Protein AF-A0A7J4V210-F1 (afdb_monomer)

pLDDT: mean 88.78, std 9.54, range [48.25, 96.31]

Foldseek 3Di:
DVVCCCVPQVDDDPPDDDDPVRNVLSVLVVCLVDDPVVPVPDDPVCCCVRRPVNPDD

Secondary structure (DSSP, 8-state):
-HHHIIIIII---TT----HHHHHHHHHHHHTTS-GGG-TTS-HHHHHHH-TTTS--

Sequence (57 aa):
FAAAFEDRFVRQSKDEDRTIQQTLDLGWELLSALPVDALTKIDRKFIEKYHPMNRKK

Mean predicted aligned error: 4.16 Å

Structure (mmCIF, N/CA/C/O backbone):
data_AF-A0A7J4V210-F1
#
_entry.id   AF-A0A7J4V210-F1
#
loop_
_atom_site.group_PDB
_atom_site.id
_atom_site.type_symbol
_atom_site.label_atom_id
_atom_site.label_alt_id
_atom_site.label_comp_id
_atom_site.label_asym_id
_atom_site.label_entity_id
_atom_site.label_seq_id
_atom_site.pdbx_PDB_ins_code
_atom_site.Cartn_x
_atom_site.Cartn_y
_atom_site.Cartn_z
_atom_site.occupancy
_atom_site.B_iso_or_equiv
_atom_site.auth_seq_id
_atom_site.auth_comp_id
_atom_site.auth_asym_id
_atom_site.auth_atom_id
_atom_site.pdbx_PDB_model_num
ATOM 1 N N . PHE A 1 1 ? -3.984 -7.978 -8.413 1.00 81.44 1 PHE A N 1
ATOM 2 C CA . PHE A 1 1 ? -3.878 -6.660 -7.757 1.00 81.44 1 PHE A CA 1
ATOM 3 C C . PHE A 1 1 ? -5.212 -6.211 -7.165 1.00 81.44 1 PHE A C 1
ATOM 5 O O . PHE A 1 1 ? -5.299 -6.209 -5.951 1.00 81.44 1 PHE A O 1
ATOM 12 N N . ALA A 1 2 ? -6.255 -5.926 -7.964 1.00 89.31 2 ALA A N 1
ATOM 13 C CA . ALA A 1 2 ? -7.537 -5.389 -7.467 1.00 89.31 2 ALA A CA 1
ATOM 14 C C . ALA A 1 2 ? -8.177 -6.207 -6.324 1.00 89.31 2 ALA A C 1
ATOM 16 O O . ALA A 1 2 ? -8.387 -5.668 -5.245 1.00 89.31 2 ALA A O 1
ATOM 17 N N . ALA A 1 3 ? -8.363 -7.520 -6.504 1.00 91.62 3 ALA A N 1
ATOM 18 C CA . ALA A 1 3 ? -8.918 -8.382 -5.452 1.00 91.62 3 ALA A CA 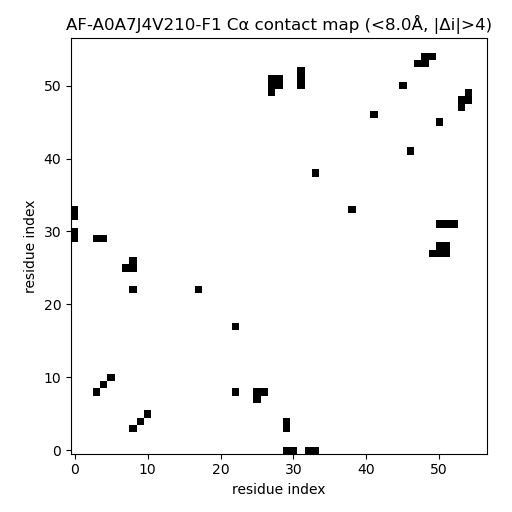1
ATOM 19 C C . ALA A 1 3 ? -8.074 -8.377 -4.160 1.00 91.62 3 ALA A C 1
ATOM 21 O O . ALA A 1 3 ? -8.606 -8.302 -3.059 1.00 91.62 3 ALA A O 1
ATOM 22 N N . ALA A 1 4 ? -6.743 -8.400 -4.289 1.00 91.56 4 ALA A N 1
ATOM 23 C CA . ALA A 1 4 ? -5.839 -8.343 -3.139 1.00 91.56 4 ALA A CA 1
ATOM 24 C C . ALA A 1 4 ? -5.835 -6.961 -2.461 1.00 91.56 4 ALA A C 1
ATOM 26 O O . ALA A 1 4 ? -5.632 -6.872 -1.256 1.00 91.56 4 ALA A O 1
ATOM 27 N N . PHE A 1 5 ? -6.057 -5.887 -3.221 1.00 93.62 5 PHE A N 1
ATOM 28 C CA . PHE A 1 5 ? -6.179 -4.533 -2.689 1.00 93.62 5 PHE A CA 1
ATOM 29 C C . PHE A 1 5 ? -7.458 -4.376 -1.863 1.00 93.62 5 PHE A C 1
ATOM 31 O O . PHE A 1 5 ? -7.397 -3.903 -0.732 1.00 93.62 5 PHE A O 1
ATOM 38 N N . GLU A 1 6 ? -8.596 -4.831 -2.381 1.00 94.19 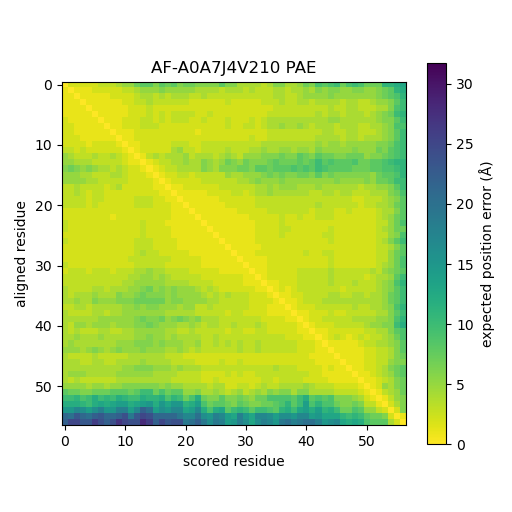6 GLU A N 1
ATOM 39 C CA . GLU A 1 6 ? -9.859 -4.803 -1.639 1.00 94.19 6 GLU A CA 1
ATOM 40 C C . GLU A 1 6 ? -9.774 -5.631 -0.355 1.00 94.19 6 GLU A C 1
ATOM 42 O O . GLU A 1 6 ? -10.171 -5.167 0.713 1.00 94.19 6 GLU A O 1
ATOM 47 N N . ASP A 1 7 ? -9.199 -6.829 -0.443 1.00 94.00 7 ASP A N 1
ATOM 48 C CA . ASP A 1 7 ? -9.186 -7.764 0.676 1.00 94.00 7 ASP A CA 1
ATOM 49 C C . ASP A 1 7 ? -8.130 -7.459 1.744 1.00 94.00 7 ASP A C 1
ATOM 51 O O . ASP A 1 7 ? -8.351 -7.751 2.914 1.00 94.00 7 ASP A O 1
ATOM 55 N N . ARG A 1 8 ? -6.988 -6.869 1.370 1.00 91.88 8 ARG A N 1
ATOM 56 C CA . ARG A 1 8 ? -5.896 -6.592 2.320 1.00 91.88 8 ARG A CA 1
ATOM 57 C C . ARG A 1 8 ? -5.807 -5.119 2.694 1.00 91.88 8 ARG A C 1
ATOM 59 O O . ARG A 1 8 ? -5.606 -4.791 3.859 1.00 91.88 8 ARG A O 1
ATOM 66 N N . PHE A 1 9 ? -5.922 -4.215 1.723 1.00 93.44 9 PHE A N 1
ATOM 67 C CA . PHE A 1 9 ? -5.721 -2.785 1.963 1.00 93.44 9 PHE A CA 1
ATOM 68 C C . PHE A 1 9 ? -6.983 -2.109 2.487 1.00 93.44 9 PHE A C 1
ATOM 70 O O . PHE A 1 9 ? -6.916 -1.419 3.507 1.00 93.44 9 PHE A O 1
ATOM 77 N N . VAL A 1 10 ? -8.110 -2.321 1.800 1.00 93.94 10 VAL A N 1
ATOM 78 C CA . VAL A 1 10 ? -9.393 -1.674 2.111 1.00 93.94 10 VAL A CA 1
ATOM 79 C C . VAL A 1 10 ? -10.095 -2.367 3.272 1.00 93.94 10 VAL A C 1
ATOM 81 O O . VAL A 1 10 ? -10.548 -1.694 4.195 1.00 93.94 10 VAL A O 1
ATOM 84 N N . ARG A 1 11 ? -10.180 -3.703 3.250 1.00 94.19 11 ARG A N 1
ATOM 85 C CA . ARG A 1 11 ? -10.768 -4.461 4.354 1.00 94.19 11 ARG A CA 1
ATOM 86 C C . ARG A 1 11 ? -9.886 -4.321 5.595 1.00 94.19 11 ARG A C 1
ATOM 88 O O . ARG A 1 11 ? -8.720 -4.707 5.591 1.00 94.19 11 ARG A O 1
ATOM 95 N N . GLN A 1 12 ? -10.482 -3.780 6.648 1.00 92.88 12 GLN A N 1
ATOM 96 C CA . GLN A 1 12 ? -9.915 -3.655 7.987 1.00 92.88 12 GLN A CA 1
ATOM 97 C C . GLN A 1 12 ? -10.899 -4.246 8.989 1.00 92.88 12 GLN A C 1
ATOM 99 O O . GLN A 1 12 ? -12.116 -4.129 8.803 1.00 92.88 12 GLN A O 1
ATOM 104 N N . SER A 1 13 ? -10.389 -4.906 10.028 1.00 92.12 13 SER A N 1
ATOM 105 C CA . SER A 1 13 ? -11.239 -5.325 11.145 1.00 92.12 13 SER A CA 1
ATOM 106 C C . SER A 1 13 ? -11.721 -4.106 11.934 1.00 92.12 13 SER A C 1
ATOM 108 O O . SER A 1 13 ? -11.105 -3.045 11.905 1.00 92.12 13 SER A O 1
ATOM 110 N N . LYS A 1 14 ? -12.819 -4.258 12.679 1.00 91.38 14 LYS A N 1
ATOM 111 C CA . LYS A 1 14 ? -13.366 -3.176 13.515 1.00 91.38 14 LYS A CA 1
ATOM 112 C C . LYS A 1 14 ? -12.393 -2.708 14.601 1.00 91.38 14 LYS A C 1
ATOM 114 O O . LYS A 1 14 ? -12.447 -1.548 14.987 1.00 91.38 14 LYS A O 1
ATOM 119 N N . ASP A 1 15 ? -11.522 -3.605 15.048 1.00 94.56 15 ASP A N 1
ATOM 120 C CA . ASP A 1 15 ? -10.543 -3.369 16.113 1.00 94.56 15 ASP A CA 1
ATOM 121 C C . ASP A 1 15 ? -9.114 -3.195 15.562 1.00 94.56 15 ASP A C 1
ATOM 123 O O . ASP A 1 15 ? -8.136 -3.258 16.305 1.00 94.56 15 ASP A O 1
ATOM 127 N N . GLU A 1 16 ? -8.970 -3.037 14.244 1.00 92.06 16 GLU A N 1
ATOM 128 C CA . GLU A 1 16 ? -7.674 -2.885 13.593 1.00 92.06 16 GLU A CA 1
ATOM 129 C C . GLU A 1 16 ? -7.296 -1.407 13.499 1.00 92.06 16 GLU A C 1
ATOM 131 O O . GLU A 1 16 ? -7.808 -0.674 12.657 1.00 92.06 16 GLU A O 1
ATOM 136 N N . ASP A 1 17 ? -6.368 -0.979 14.353 1.00 92.88 17 ASP A N 1
ATOM 137 C CA . ASP A 1 17 ? -5.776 0.355 14.283 1.00 92.88 17 ASP A CA 1
ATOM 138 C C . ASP A 1 17 ? -4.398 0.275 13.618 1.00 92.88 17 ASP A C 1
ATOM 140 O O . ASP A 1 17 ? -3.404 -0.146 14.221 1.00 92.88 17 ASP A O 1
ATOM 144 N N . ARG A 1 18 ? -4.346 0.619 12.327 1.00 94.00 18 ARG A N 1
ATOM 145 C CA . ARG A 1 18 ? -3.089 0.657 11.579 1.00 94.00 18 ARG A CA 1
ATOM 146 C C . ARG A 1 18 ? -2.470 2.036 11.667 1.00 94.00 18 ARG A C 1
ATOM 148 O O . ARG A 1 18 ? -3.054 3.038 11.258 1.00 94.00 18 ARG A O 1
ATOM 155 N N . THR A 1 19 ? -1.192 2.063 12.007 1.00 96.31 19 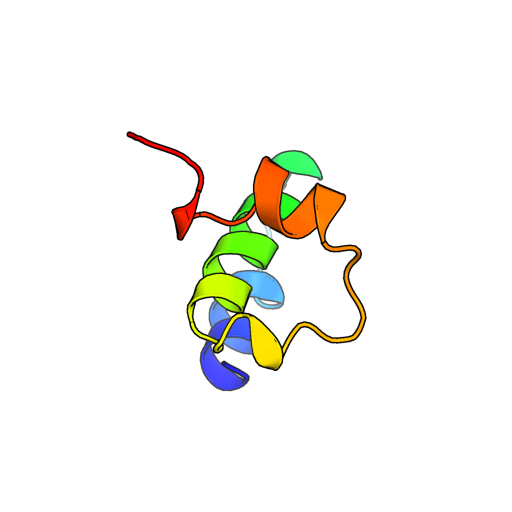THR A N 1
ATOM 156 C CA . THR A 1 19 ? -0.374 3.250 11.774 1.00 96.31 19 THR A CA 1
ATOM 157 C C . THR A 1 19 ? -0.249 3.543 10.274 1.00 96.31 19 THR A C 1
ATOM 159 O O . THR A 1 19 ? -0.350 2.657 9.413 1.00 96.31 19 THR A O 1
ATOM 162 N N . ILE A 1 20 ? 0.051 4.801 9.943 1.00 94.69 20 ILE A N 1
ATOM 163 C CA . ILE A 1 20 ? 0.319 5.195 8.556 1.00 94.69 20 ILE A CA 1
ATOM 164 C C . ILE A 1 20 ? 1.486 4.401 7.952 1.00 94.69 20 ILE A C 1
ATOM 166 O O . ILE A 1 20 ? 1.434 4.033 6.782 1.00 94.69 20 ILE A O 1
ATOM 170 N N . GLN A 1 21 ? 2.498 4.064 8.758 1.00 94.25 21 GLN A N 1
ATOM 171 C CA . GLN A 1 21 ? 3.655 3.286 8.322 1.00 94.25 21 GLN A CA 1
ATOM 172 C C . GLN A 1 21 ? 3.241 1.880 7.867 1.00 94.25 21 GLN A C 1
ATOM 174 O O . GLN A 1 21 ? 3.567 1.484 6.753 1.00 94.25 21 GLN A O 1
ATOM 179 N N . GLN A 1 22 ? 2.443 1.173 8.675 1.00 93.81 22 GLN A N 1
ATOM 180 C CA . GLN A 1 22 ? 1.922 -0.157 8.332 1.00 93.81 22 GLN A CA 1
ATOM 181 C C . GLN A 1 22 ? 1.058 -0.124 7.068 1.00 93.81 22 GLN A C 1
ATOM 183 O O . GLN A 1 22 ? 1.149 -1.012 6.223 1.00 93.81 22 GLN A O 1
ATOM 188 N N . THR A 1 23 ? 0.237 0.917 6.916 1.00 94.94 23 THR A N 1
ATOM 189 C CA . THR A 1 23 ? -0.597 1.090 5.721 1.00 94.94 23 THR A CA 1
ATOM 190 C C . THR A 1 23 ? 0.258 1.306 4.471 1.00 94.94 23 THR A C 1
ATOM 192 O O . THR A 1 23 ? -0.004 0.701 3.432 1.00 94.94 23 THR A O 1
ATOM 195 N N . LEU A 1 24 ? 1.307 2.126 4.560 1.00 94.44 24 LEU A N 1
ATOM 196 C CA . LEU A 1 24 ? 2.235 2.358 3.452 1.00 94.44 24 LEU A CA 1
ATOM 197 C C . LEU A 1 24 ? 3.037 1.101 3.101 1.00 94.44 24 LEU A C 1
ATOM 199 O O . LEU A 1 24 ? 3.181 0.798 1.917 1.00 94.44 24 LEU A O 1
ATOM 203 N N . ASP A 1 25 ? 3.506 0.352 4.100 1.00 92.88 25 ASP A N 1
ATOM 204 C CA . ASP A 1 25 ? 4.209 -0.917 3.893 1.00 92.88 25 ASP A CA 1
ATOM 205 C C . ASP A 1 25 ? 3.311 -1.928 3.159 1.00 92.88 25 ASP A C 1
ATOM 207 O O . ASP A 1 25 ? 3.719 -2.504 2.150 1.00 92.88 25 ASP A O 1
ATOM 211 N N . LEU A 1 26 ? 2.048 -2.062 3.578 1.00 93.44 26 LEU A N 1
ATOM 212 C CA . LEU A 1 26 ? 1.064 -2.914 2.908 1.00 93.44 26 LEU A CA 1
ATOM 213 C C . LEU A 1 26 ? 0.784 -2.461 1.463 1.00 93.44 26 LEU A C 1
ATOM 215 O O . LEU A 1 26 ? 0.637 -3.284 0.557 1.00 93.44 26 LEU A O 1
ATOM 219 N N . GLY A 1 27 ? 0.726 -1.148 1.228 1.00 93.31 27 GLY A N 1
ATOM 220 C CA . GLY A 1 27 ? 0.596 -0.581 -0.113 1.00 93.31 27 GLY A CA 1
ATOM 221 C C . GLY A 1 27 ? 1.763 -0.978 -1.019 1.00 93.31 27 GLY A C 1
ATOM 222 O O . GLY A 1 27 ? 1.545 -1.445 -2.136 1.00 93.31 27 GLY A O 1
ATOM 223 N N . TRP A 1 28 ? 2.998 -0.866 -0.525 1.00 92.75 28 TRP A N 1
ATOM 224 C CA . TRP A 1 28 ? 4.197 -1.276 -1.259 1.00 92.75 28 TRP A CA 1
ATOM 225 C C . TRP A 1 28 ? 4.260 -2.785 -1.510 1.00 92.75 28 TRP A C 1
ATOM 227 O O . TRP A 1 28 ? 4.664 -3.195 -2.600 1.00 92.75 28 TRP A O 1
ATOM 237 N N . GLU A 1 29 ? 3.809 -3.613 -0.564 1.00 92.19 29 GLU A N 1
ATOM 238 C CA . GLU A 1 29 ? 3.661 -5.055 -0.784 1.00 92.19 29 GLU A CA 1
ATOM 239 C C . GLU A 1 29 ? 2.698 -5.358 -1.934 1.00 92.19 29 GLU A C 1
ATOM 241 O O . GLU A 1 29 ? 3.016 -6.149 -2.820 1.00 92.19 29 GLU A O 1
ATOM 246 N N . LEU A 1 30 ? 1.530 -4.716 -1.965 1.00 92.81 30 LEU A N 1
ATOM 247 C CA . LEU A 1 30 ? 0.549 -4.932 -3.028 1.00 92.81 30 LEU A CA 1
ATOM 248 C C . LEU A 1 30 ? 1.053 -4.431 -4.385 1.00 92.81 30 LEU A C 1
ATOM 250 O O . LEU A 1 30 ? 0.848 -5.101 -5.398 1.00 92.81 30 LEU A O 1
ATOM 254 N N . LEU A 1 31 ? 1.731 -3.280 -4.409 1.00 91.69 31 LEU A N 1
ATOM 255 C CA . LEU A 1 31 ? 2.332 -2.721 -5.623 1.00 91.69 31 LEU A CA 1
ATOM 256 C C . LEU A 1 31 ? 3.459 -3.601 -6.173 1.00 91.69 31 LEU A C 1
ATOM 258 O O . LEU A 1 31 ? 3.633 -3.642 -7.386 1.00 91.69 31 LEU A O 1
ATOM 262 N N . SER A 1 32 ? 4.158 -4.364 -5.326 1.00 89.69 32 SER A N 1
ATOM 263 C CA . SER A 1 32 ? 5.205 -5.299 -5.769 1.00 89.69 32 SER A CA 1
ATOM 264 C C . SER A 1 32 ? 4.693 -6.462 -6.627 1.00 89.69 32 SER A C 1
ATOM 266 O O . SER A 1 32 ? 5.475 -7.105 -7.323 1.00 89.69 32 SER A O 1
ATOM 268 N N . ALA A 1 33 ? 3.380 -6.720 -6.618 1.00 90.12 33 ALA A N 1
ATOM 269 C CA . ALA A 1 33 ? 2.752 -7.689 -7.514 1.00 90.12 33 ALA A CA 1
ATOM 270 C C . ALA A 1 33 ? 2.603 -7.167 -8.957 1.00 90.12 33 ALA A C 1
ATOM 272 O O . ALA A 1 33 ? 2.232 -7.934 -9.847 1.00 90.12 33 ALA A O 1
ATOM 273 N N . LEU 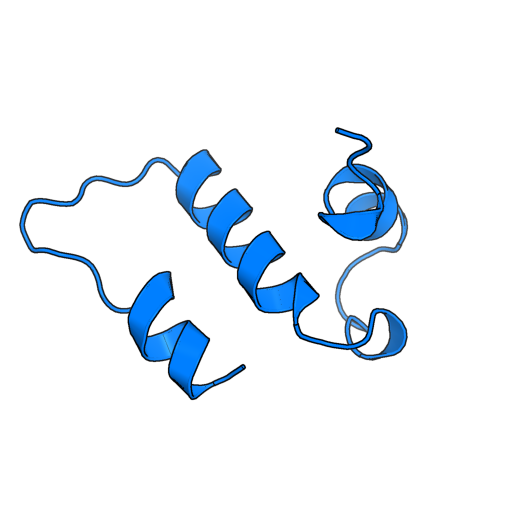A 1 34 ? 2.833 -5.871 -9.192 1.00 89.56 34 LEU A N 1
ATOM 274 C CA . LEU A 1 34 ? 2.816 -5.251 -10.514 1.00 89.56 34 LEU A CA 1
ATOM 275 C C . LEU A 1 34 ? 4.251 -5.086 -11.044 1.00 89.56 34 LEU A C 1
ATOM 277 O O . LEU A 1 34 ? 5.178 -4.893 -10.258 1.00 89.56 34 LEU A O 1
ATOM 281 N N . PRO A 1 35 ? 4.458 -5.108 -12.374 1.00 89.94 35 PRO A N 1
ATOM 282 C CA . PRO A 1 35 ? 5.741 -4.739 -12.963 1.00 89.94 35 PRO A CA 1
ATOM 283 C C . PRO A 1 35 ? 6.128 -3.307 -12.580 1.00 89.94 35 PRO A C 1
ATOM 285 O O . PRO A 1 35 ? 5.281 -2.413 -12.600 1.00 89.94 35 PRO A O 1
ATOM 288 N N . VAL A 1 36 ? 7.412 -3.064 -12.303 1.00 86.19 36 VAL A N 1
ATOM 289 C CA . VAL A 1 36 ? 7.915 -1.731 -11.919 1.00 86.19 36 VAL A CA 1
ATOM 290 C C . VAL A 1 36 ? 7.595 -0.674 -12.984 1.00 86.19 36 VAL A C 1
ATOM 292 O O . VAL A 1 36 ? 7.236 0.451 -12.645 1.00 86.19 36 VAL A O 1
ATOM 295 N N . ASP A 1 37 ? 7.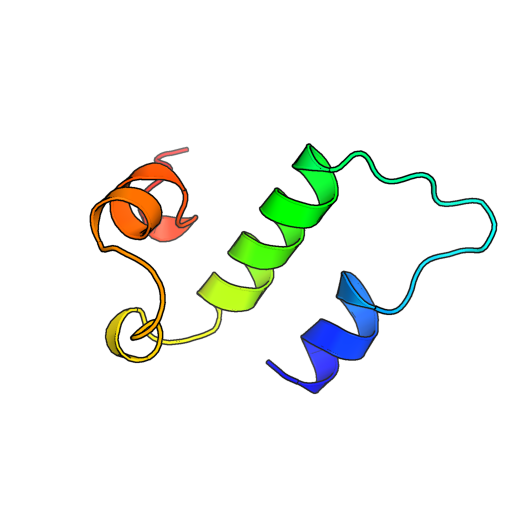620 -1.050 -14.264 1.00 88.62 37 ASP A N 1
ATOM 296 C CA . ASP A 1 37 ? 7.286 -0.158 -15.383 1.00 88.62 37 ASP A CA 1
ATOM 297 C C . ASP A 1 37 ? 5.820 0.313 -15.372 1.00 88.62 37 ASP A C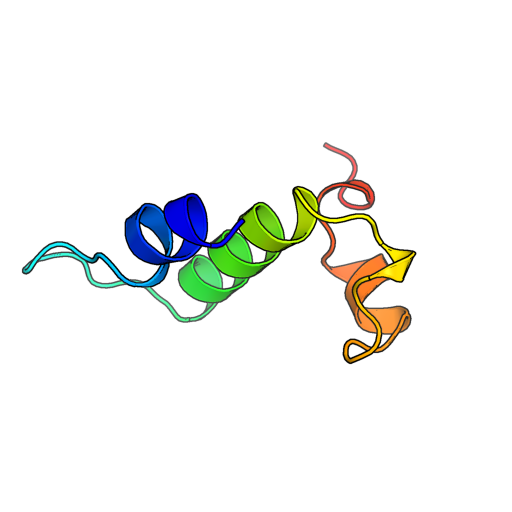 1
ATOM 299 O O . ASP A 1 37 ? 5.497 1.361 -15.930 1.00 88.62 37 ASP A O 1
ATOM 303 N N . ALA A 1 38 ? 4.923 -0.421 -14.703 1.00 90.56 38 ALA A N 1
ATOM 304 C CA . ALA A 1 38 ? 3.527 -0.022 -14.537 1.00 90.56 38 ALA A CA 1
ATOM 305 C C . ALA A 1 38 ? 3.350 1.087 -13.479 1.00 90.56 38 ALA A C 1
ATOM 307 O O . ALA A 1 38 ? 2.319 1.764 -13.462 1.00 90.56 38 ALA A O 1
ATOM 308 N N . LEU A 1 39 ? 4.352 1.332 -12.625 1.00 90.38 39 LEU A N 1
ATOM 309 C CA . LEU A 1 39 ? 4.327 2.332 -11.548 1.00 90.38 39 LEU A CA 1
ATOM 310 C C . LEU A 1 39 ? 4.632 3.754 -12.057 1.00 90.38 39 LEU A C 1
ATOM 312 O O . LEU A 1 39 ? 5.420 4.496 -11.477 1.00 90.38 39 LEU A O 1
ATOM 316 N N . THR A 1 40 ? 3.967 4.167 -13.135 1.00 92.19 40 THR A N 1
ATOM 317 C CA . THR A 1 40 ? 4.238 5.425 -13.864 1.00 92.19 40 THR A CA 1
ATOM 318 C C . THR A 1 40 ? 3.987 6.709 -13.066 1.00 92.19 40 THR A 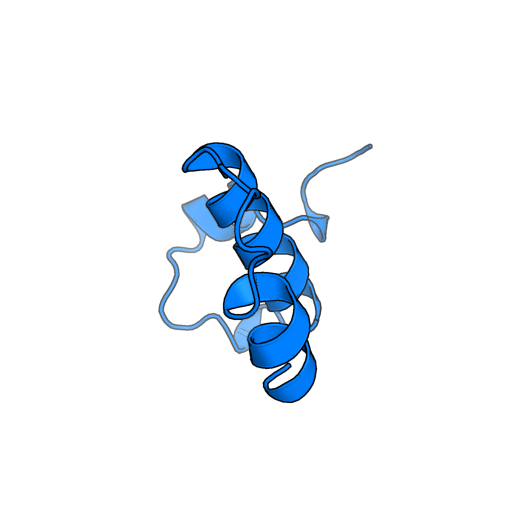C 1
ATOM 320 O O . THR A 1 40 ? 4.443 7.780 -13.462 1.00 92.19 40 THR A O 1
ATOM 323 N N . LYS A 1 41 ? 3.241 6.630 -11.958 1.00 93.50 41 LYS A N 1
ATOM 324 C CA . LYS A 1 41 ? 2.883 7.777 -11.103 1.00 93.50 41 LYS A CA 1
ATOM 325 C C . LYS A 1 41 ? 3.792 7.955 -9.889 1.00 93.50 41 LYS A C 1
ATOM 327 O O . LYS A 1 41 ? 3.599 8.907 -9.139 1.00 93.50 41 LYS A O 1
ATOM 332 N N . ILE A 1 42 ? 4.750 7.056 -9.677 1.00 91.00 42 ILE A N 1
ATOM 333 C CA . ILE A 1 42 ? 5.637 7.088 -8.517 1.00 91.00 42 ILE A CA 1
ATOM 334 C C . ILE A 1 42 ? 7.040 7.463 -8.990 1.00 91.00 42 ILE A C 1
ATOM 336 O O . ILE A 1 42 ? 7.586 6.830 -9.892 1.00 91.00 42 ILE A O 1
ATOM 340 N N . ASP A 1 43 ? 7.639 8.487 -8.376 1.00 92.94 43 ASP A N 1
ATOM 341 C CA . ASP A 1 43 ? 9.016 8.868 -8.699 1.00 92.94 43 ASP A CA 1
ATOM 342 C C . ASP A 1 43 ? 9.971 7.687 -8.477 1.00 92.94 43 ASP A C 1
ATOM 344 O O . ASP A 1 43 ? 9.927 7.019 -7.437 1.00 92.94 43 ASP A O 1
ATOM 348 N N . ARG A 1 44 ? 10.926 7.507 -9.399 1.00 89.50 44 ARG A N 1
ATOM 349 C CA . ARG A 1 44 ? 11.945 6.444 -9.318 1.00 89.50 44 ARG A CA 1
ATOM 350 C C . ARG A 1 44 ? 12.687 6.427 -7.981 1.00 89.50 44 ARG A C 1
ATOM 352 O O . ARG A 1 44 ? 12.875 5.357 -7.419 1.00 89.50 44 ARG A O 1
ATOM 359 N N . LYS A 1 45 ? 12.993 7.599 -7.409 1.00 91.38 45 LYS A N 1
ATOM 360 C CA . LYS A 1 45 ? 13.650 7.729 -6.093 1.00 91.38 45 LYS A CA 1
ATOM 361 C C . LYS A 1 45 ? 12.890 7.021 -4.962 1.00 91.38 45 LYS A C 1
ATOM 363 O O . LYS A 1 45 ? 13.499 6.538 -4.013 1.00 91.38 45 LYS A O 1
ATOM 368 N N . PHE A 1 46 ? 11.558 6.972 -5.035 1.00 91.00 46 PHE A N 1
ATOM 369 C CA . PHE A 1 46 ? 10.730 6.307 -4.031 1.00 91.00 46 PHE A CA 1
ATOM 370 C C . PHE A 1 46 ? 10.604 4.815 -4.304 1.00 91.00 46 PHE A C 1
ATOM 372 O O . PHE A 1 46 ? 10.626 4.035 -3.359 1.00 91.00 46 PHE A O 1
ATOM 379 N N . ILE A 1 47 ? 10.544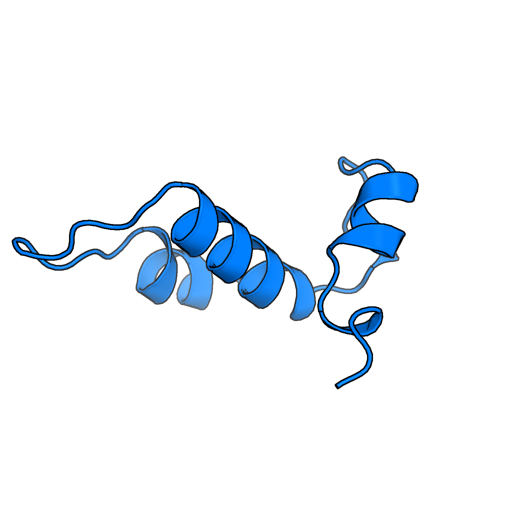 4.416 -5.575 1.00 89.12 47 ILE A N 1
ATOM 380 C CA . ILE A 1 47 ? 10.601 3.006 -5.972 1.00 89.12 47 ILE A CA 1
ATOM 381 C C . ILE A 1 47 ? 11.938 2.399 -5.518 1.00 89.12 47 ILE A C 1
ATOM 383 O O . ILE A 1 47 ? 11.969 1.366 -4.861 1.00 89.12 47 ILE A O 1
ATOM 387 N N . GLU A 1 48 ? 13.059 3.062 -5.775 1.00 88.31 48 GLU A N 1
ATOM 388 C CA . GLU A 1 48 ? 14.379 2.595 -5.339 1.00 88.31 48 GLU A CA 1
ATOM 389 C C . GLU A 1 48 ? 14.478 2.471 -3.815 1.00 88.31 48 GLU A C 1
ATOM 391 O O . GLU A 1 48 ? 15.027 1.496 -3.307 1.00 88.31 48 GLU A O 1
ATOM 396 N N . LYS A 1 49 ? 13.897 3.425 -3.078 1.00 87.38 49 LYS A N 1
ATOM 397 C CA . LYS A 1 49 ? 13.994 3.479 -1.617 1.00 87.38 49 LYS A CA 1
ATOM 398 C C . LYS A 1 49 ? 13.039 2.532 -0.884 1.00 87.38 49 LYS A C 1
ATOM 400 O O . LYS A 1 49 ? 13.408 2.000 0.161 1.00 87.38 49 LYS A O 1
ATOM 405 N N . TYR A 1 50 ? 11.814 2.366 -1.377 1.00 89.00 50 TYR A N 1
ATOM 406 C CA . TYR A 1 50 ? 10.731 1.715 -0.630 1.00 89.00 50 TYR A CA 1
ATOM 407 C C . TYR A 1 50 ? 10.169 0.462 -1.305 1.00 89.00 50 TYR A C 1
ATOM 409 O O . TYR A 1 50 ? 9.479 -0.310 -0.641 1.00 89.00 50 TYR A O 1
ATOM 417 N N . HIS A 1 51 ? 10.470 0.212 -2.584 1.00 86.25 51 HIS A N 1
ATOM 418 C CA . HIS A 1 51 ? 9.959 -0.977 -3.259 1.00 86.25 51 HIS A CA 1
ATOM 419 C C . HIS A 1 51 ? 10.540 -2.257 -2.625 1.00 86.25 51 HIS A C 1
ATOM 421 O O . HIS A 1 51 ? 11.763 -2.354 -2.465 1.00 86.25 51 HIS A O 1
ATOM 427 N N . PRO A 1 52 ? 9.712 -3.274 -2.309 1.00 82.88 52 PRO A N 1
ATOM 428 C CA . PRO A 1 52 ? 10.158 -4.470 -1.591 1.00 82.88 52 PRO A CA 1
ATOM 429 C C . PRO A 1 52 ? 11.282 -5.244 -2.288 1.00 82.88 52 PRO A C 1
ATOM 431 O O . PRO A 1 52 ? 12.130 -5.810 -1.610 1.00 82.88 52 PRO A O 1
ATOM 434 N N . MET A 1 53 ? 11.349 -5.225 -3.628 1.00 73.00 53 MET A N 1
ATOM 435 C CA . MET A 1 53 ? 12.454 -5.862 -4.372 1.00 73.00 53 MET A CA 1
ATOM 436 C C . MET A 1 53 ? 13.825 -5.213 -4.121 1.00 73.00 53 MET A C 1
ATOM 438 O O . MET A 1 53 ? 14.845 -5.873 -4.291 1.00 73.00 53 MET A O 1
ATOM 442 N N . ASN A 1 54 ? 13.860 -3.939 -3.719 1.00 69.56 54 ASN A N 1
ATOM 443 C CA . ASN A 1 54 ? 15.099 -3.197 -3.471 1.00 69.56 54 ASN A CA 1
ATOM 444 C C . ASN A 1 54 ? 15.506 -3.217 -1.989 1.00 69.56 54 ASN A C 1
ATOM 446 O O . ASN A 1 54 ? 16.676 -2.995 -1.666 1.00 69.56 54 ASN A O 1
ATOM 450 N N . ARG A 1 55 ? 14.575 -3.541 -1.078 1.00 62.62 55 ARG A N 1
ATOM 451 C CA . ARG A 1 55 ? 14.883 -3.862 0.323 1.00 62.62 55 ARG A CA 1
ATOM 452 C C . ARG A 1 55 ? 15.581 -5.221 0.362 1.00 62.62 55 ARG A C 1
ATOM 454 O O . ARG A 1 55 ? 14.938 -6.261 0.473 1.00 62.62 55 ARG A O 1
ATOM 461 N N . LYS A 1 56 ? 16.915 -5.218 0.264 1.00 51.06 56 LYS A N 1
ATOM 462 C CA . LYS A 1 56 ? 17.724 -6.383 0.650 1.00 51.06 56 LYS A CA 1
ATOM 463 C C . LYS A 1 56 ? 17.301 -6.812 2.063 1.00 51.06 56 LYS A C 1
ATOM 465 O O . LYS A 1 56 ? 17.220 -5.960 2.948 1.00 51.06 56 LYS A O 1
ATOM 470 N N . LYS A 1 57 ? 16.967 -8.098 2.218 1.00 48.25 57 LYS A N 1
ATOM 471 C CA . LYS A 1 57 ? 16.776 -8.740 3.525 1.00 48.25 57 LYS A CA 1
ATOM 472 C C . LYS A 1 57 ? 18.027 -8.598 4.382 1.00 48.25 57 LYS A C 1
ATOM 474 O O . LYS A 1 57 ? 19.131 -8.670 3.797 1.00 48.25 57 LYS A O 1
#

Nearest PDB structures (foldseek):
  3eiu-assembly1_B  TM=9.738E-01  e=7.442E-04  Methanosarcina mazei
  3b2q-assembly1_A  TM=9.922E-01  e=1.035E-03  Methanosarcina mazei
  3tiv-assembly1_B  TM=9.670E-01  e=1.347E-03  Methanosarcina mazei Go1
  2c61-assembly1_B  TM=9.667E-01  e=2.136E-03  Methanosarcina mazei Go1
  7u8o-assembly1_E  TM=9.813E-01  e=4.730E-02  Sus scrofa

Solvent-accessible surface area (backbone atoms only — not comparable to full-atom values): 3672 Å² total; per-residue (Å²): 100,70,72,57,41,50,62,60,70,67,48,69,59,98,86,59,83,74,52,71,65,58,52,50,52,53,49,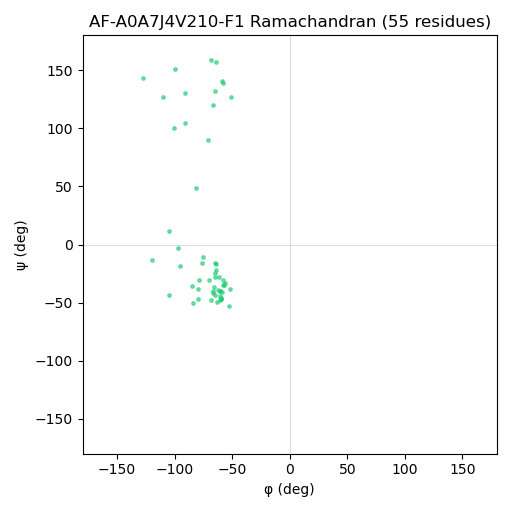37,57,54,51,62,78,47,63,74,85,74,49,78,89,55,60,65,75,52,48,60,72,60,30,60,90,60,55,76,129

Radius of gyration: 12.37 Å; Cα contacts (8 Å, |Δi|>4): 29; chains: 1; bounding box: 31×18×32 Å